Protein AF-A0A1J3CIY6-F1 (afdb_monomer_lite)

Foldseek 3Di:
DDDDDDVVVPDPPDDDDDDDDDDDPPADDDDDDQDDWDFDDDPDTDTDDDPPVPTDDDPPPCRVVVVVVVVVVVVVVVVVVVVVVVVVVVVVVVVVVVVVVVVVVVVVD

Structure (mmCIF, N/CA/C/O backbone):
data_AF-A0A1J3CIY6-F1
#
_entry.id   AF-A0A1J3CIY6-F1
#
loop_
_atom_site.group_PDB
_atom_site.id
_atom_site.type_symbol
_atom_site.label_atom_id
_atom_site.label_alt_id
_atom_site.label_comp_id
_atom_site.label_asym_id
_atom_site.label_entity_id
_atom_site.label_seq_id
_atom_site.pdbx_PDB_ins_code
_atom_site.Cartn_x
_atom_site.Cartn_y
_atom_site.Cartn_z
_atom_site.occupancy
_atom_site.B_iso_or_equiv
_atom_site.auth_seq_id
_atom_site.auth_comp_id
_atom_site.auth_asym_id
_atom_site.auth_atom_id
_atom_site.pdbx_PDB_model_num
ATOM 1 N N . SER A 1 1 ? 25.798 -25.578 -4.946 1.00 60.41 1 SER A N 1
ATOM 2 C CA . SER A 1 1 ? 25.684 -24.557 -6.009 1.00 60.41 1 SER A CA 1
ATOM 3 C C . SER A 1 1 ? 24.245 -24.058 -6.033 1.00 60.41 1 SER A C 1
ATOM 5 O O . SER A 1 1 ? 23.352 -24.845 -5.750 1.00 60.41 1 SER A O 1
ATOM 7 N N . ARG A 1 2 ? 23.989 -22.767 -6.284 1.00 60.03 2 ARG A N 1
ATOM 8 C CA . ARG A 1 2 ? 22.616 -22.286 -6.530 1.00 60.03 2 ARG A CA 1
ATOM 9 C C . ARG A 1 2 ? 22.235 -22.677 -7.956 1.00 60.03 2 ARG A C 1
ATOM 11 O O . ARG A 1 2 ? 22.961 -22.328 -8.879 1.00 60.03 2 ARG A O 1
ATOM 18 N N . GLN A 1 3 ? 21.144 -23.416 -8.117 1.00 73.19 3 GLN A N 1
ATOM 19 C CA . GLN A 1 3 ? 20.573 -23.702 -9.428 1.00 73.19 3 GLN A CA 1
ATOM 20 C C . GLN A 1 3 ? 19.956 -22.405 -9.959 1.00 73.19 3 GLN A C 1
ATOM 22 O O . GLN A 1 3 ? 19.050 -21.852 -9.340 1.00 73.19 3 GLN A O 1
ATOM 27 N N . ILE A 1 4 ? 20.510 -21.878 -11.048 1.00 72.94 4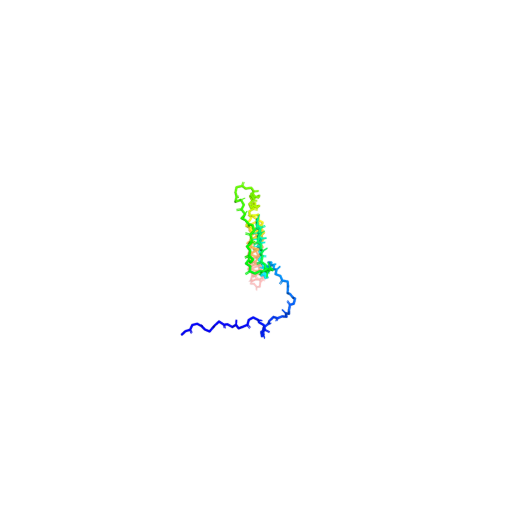 ILE A N 1
ATOM 28 C CA . ILE A 1 4 ? 19.937 -20.742 -11.768 1.00 72.94 4 ILE A CA 1
ATOM 29 C C . ILE A 1 4 ? 18.952 -21.348 -12.761 1.00 72.94 4 ILE A C 1
ATOM 31 O O . ILE A 1 4 ? 19.365 -22.067 -13.667 1.00 72.94 4 ILE A O 1
ATOM 35 N N . SER A 1 5 ? 17.658 -21.130 -12.539 1.00 79.00 5 SER A N 1
ATOM 36 C CA . SER A 1 5 ? 16.622 -21.628 -13.440 1.00 79.00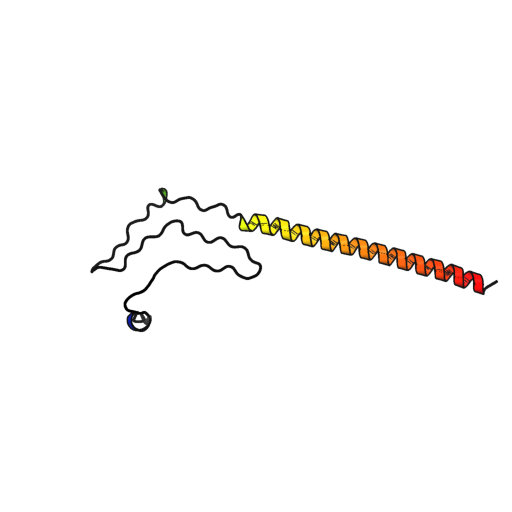 5 SER A CA 1
ATOM 37 C C . SER A 1 5 ? 16.690 -20.892 -14.772 1.00 79.00 5 SER A C 1
ATOM 39 O O . SER A 1 5 ? 16.821 -19.667 -14.800 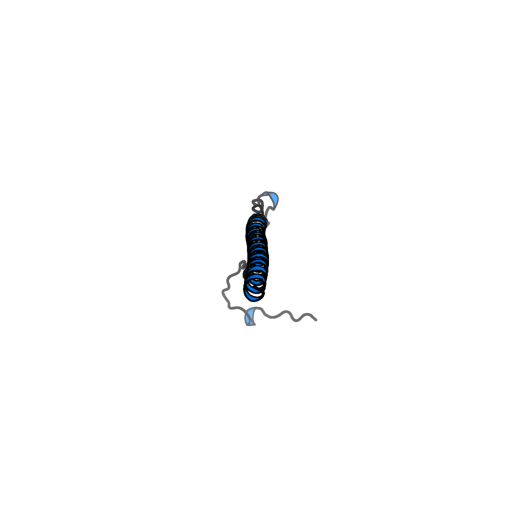1.00 79.00 5 SER A O 1
ATOM 41 N N . ASN A 1 6 ? 16.590 -21.641 -15.866 1.00 85.69 6 ASN A N 1
ATOM 42 C CA . ASN A 1 6 ? 16.505 -21.064 -17.194 1.00 85.69 6 ASN A CA 1
ATOM 43 C C . ASN A 1 6 ? 15.134 -20.390 -17.364 1.00 85.69 6 ASN A C 1
ATOM 45 O O . ASN A 1 6 ? 14.101 -21.052 -17.284 1.00 85.69 6 ASN A O 1
ATOM 49 N N . LEU A 1 7 ? 15.118 -19.070 -17.568 1.00 85.06 7 LEU A N 1
ATOM 50 C CA . LEU A 1 7 ? 13.873 -18.314 -17.715 1.00 85.06 7 LEU A CA 1
ATOM 51 C C . LEU A 1 7 ? 13.076 -18.756 -18.948 1.00 85.06 7 LEU A C 1
ATOM 53 O O . LEU A 1 7 ? 11.852 -18.740 -18.884 1.00 85.06 7 LEU A O 1
ATOM 57 N N . SER A 1 8 ? 13.736 -19.241 -20.008 1.00 86.88 8 SER A N 1
ATOM 58 C CA . SER A 1 8 ? 13.053 -19.718 -21.220 1.00 86.88 8 SER A CA 1
ATOM 59 C C . SER A 1 8 ? 12.145 -20.931 -20.985 1.00 86.88 8 SER A C 1
ATOM 61 O O . SER A 1 8 ? 11.373 -21.292 -21.860 1.00 86.88 8 SER A O 1
ATOM 63 N N . GLU A 1 9 ? 12.274 -21.608 -19.842 1.00 90.94 9 GLU A N 1
ATOM 64 C CA . GLU A 1 9 ? 11.432 -22.751 -19.463 1.00 90.94 9 GLU A CA 1
ATOM 65 C C . GLU A 1 9 ? 10.225 -22.336 -18.606 1.00 90.94 9 GLU A C 1
ATOM 67 O O . GLU A 1 9 ? 9.366 -23.163 -18.307 1.00 90.94 9 GLU A O 1
ATOM 72 N N . ILE A 1 10 ? 10.177 -21.076 -18.162 1.00 91.12 10 ILE A N 1
ATOM 73 C CA . ILE A 1 10 ? 9.215 -20.575 -17.168 1.00 91.12 10 ILE A CA 1
ATOM 74 C C . ILE A 1 10 ? 8.343 -19.463 -17.750 1.00 91.12 10 ILE A C 1
ATOM 76 O O . ILE A 1 10 ? 7.174 -19.346 -17.382 1.00 91.12 10 ILE A O 1
ATOM 80 N N . VAL A 1 11 ? 8.917 -18.620 -18.608 1.00 90.19 11 VAL A N 1
ATOM 81 C CA . VAL A 1 11 ? 8.246 -17.464 -19.200 1.00 90.19 11 VAL A CA 1
ATOM 82 C C . VAL A 1 11 ? 8.200 -17.580 -20.720 1.00 90.19 11 VAL A C 1
ATOM 84 O O . VAL A 1 11 ? 9.032 -18.256 -21.320 1.00 90.19 11 VAL A O 1
ATOM 87 N N . GLU A 1 12 ? 7.225 -16.909 -21.326 1.00 92.31 12 GLU A N 1
ATOM 88 C CA . GLU A 1 12 ? 7.083 -16.822 -22.780 1.00 92.31 12 GLU A CA 1
ATOM 89 C C . GLU A 1 12 ? 8.161 -15.909 -23.394 1.00 92.31 12 GLU A C 1
ATOM 91 O O . GLU A 1 12 ? 8.881 -15.196 -22.689 1.00 92.31 12 GLU A O 1
ATOM 96 N N . GLU A 1 13 ? 8.263 -15.917 -24.726 1.00 87.81 13 GLU A N 1
ATOM 97 C CA . GLU A 1 13 ? 9.203 -15.074 -25.482 1.00 87.81 13 GLU A CA 1
ATOM 98 C C . GLU A 1 13 ? 8.931 -13.572 -25.282 1.00 87.81 13 GLU A C 1
ATOM 100 O O . GLU A 1 13 ? 9.859 -12.779 -25.112 1.00 87.81 13 GLU A O 1
ATOM 105 N N . GLU A 1 14 ? 7.655 -13.187 -25.226 1.00 89.00 14 GLU A N 1
ATOM 106 C CA . GLU A 1 14 ? 7.215 -11.823 -24.944 1.00 89.00 14 GLU A CA 1
ATOM 107 C C . GLU A 1 14 ? 6.538 -11.757 -23.574 1.00 89.00 14 GLU A C 1
ATOM 109 O O . GLU A 1 14 ? 5.548 -12.438 -23.311 1.00 89.00 14 GLU A O 1
ATOM 114 N N . MET A 1 15 ? 7.067 -10.908 -22.689 1.00 91.44 15 MET A N 1
ATOM 115 C CA . MET A 1 15 ? 6.615 -10.808 -21.303 1.00 91.44 15 MET A CA 1
ATOM 116 C C . MET A 1 15 ? 6.441 -9.360 -20.867 1.00 91.44 15 MET A C 1
ATOM 118 O O . MET A 1 15 ? 7.149 -8.455 -21.309 1.00 91.44 15 MET A O 1
ATOM 122 N N . TYR A 1 16 ? 5.535 -9.159 -19.913 1.00 91.88 16 TYR A N 1
ATOM 123 C CA . TYR A 1 16 ? 5.315 -7.870 -19.270 1.00 91.88 16 TYR A CA 1
ATOM 124 C C . TYR A 1 16 ? 5.978 -7.844 -17.896 1.00 91.88 16 TYR A C 1
ATOM 126 O O . TYR A 1 16 ? 5.868 -8.790 -17.117 1.00 91.88 16 TYR A O 1
ATOM 134 N N . VAL A 1 17 ? 6.629 -6.728 -17.579 1.00 92.94 17 VAL A N 1
ATOM 135 C CA . VAL A 1 17 ? 7.189 -6.460 -16.253 1.00 92.94 17 VAL A CA 1
ATOM 136 C C . VAL A 1 17 ? 6.492 -5.262 -15.633 1.00 92.94 17 VAL A C 1
ATOM 138 O O . VAL A 1 17 ? 6.067 -4.337 -16.323 1.00 92.94 17 VAL A O 1
ATOM 141 N N . GLY A 1 18 ? 6.372 -5.271 -14.315 1.00 96.00 18 GLY A N 1
ATOM 142 C CA . GLY A 1 18 ? 5.739 -4.181 -13.598 1.00 96.00 18 GLY A CA 1
ATOM 143 C C . GLY A 1 18 ? 5.620 -4.476 -12.116 1.00 96.00 18 GLY A C 1
ATOM 144 O O . GLY A 1 18 ? 6.203 -5.427 -11.593 1.00 96.00 18 GLY A O 1
ATOM 145 N N . PHE A 1 19 ? 4.841 -3.641 -11.443 1.00 96.81 19 PHE A N 1
ATOM 146 C CA . PHE A 1 19 ? 4.597 -3.745 -10.015 1.00 96.81 19 PHE A CA 1
ATOM 147 C C . PHE A 1 19 ? 3.180 -4.238 -9.758 1.00 96.81 19 PHE A C 1
ATOM 149 O O . PHE A 1 19 ? 2.240 -3.862 -10.453 1.00 96.81 19 PHE A O 1
ATOM 156 N N . THR A 1 20 ? 3.032 -5.040 -8.711 1.00 96.19 20 THR A N 1
ATOM 157 C CA . THR A 1 20 ? 1.735 -5.423 -8.160 1.00 96.19 20 THR A CA 1
ATOM 158 C C . THR A 1 20 ? 1.727 -5.152 -6.664 1.00 96.19 20 THR A C 1
ATOM 160 O O . THR A 1 20 ? 2.771 -5.171 -6.006 1.00 96.19 20 THR A O 1
ATOM 163 N N . ALA A 1 21 ? 0.551 -4.868 -6.127 1.00 94.94 21 ALA A N 1
ATOM 164 C CA . ALA A 1 21 ? 0.343 -4.609 -4.717 1.00 94.94 21 ALA A CA 1
ATOM 165 C C . ALA A 1 21 ? -1.000 -5.193 -4.285 1.00 94.94 21 ALA A C 1
ATOM 167 O O . ALA A 1 21 ? -1.941 -5.262 -5.073 1.00 94.94 21 ALA A O 1
ATOM 168 N N . ALA A 1 22 ? -1.085 -5.595 -3.021 1.00 93.69 22 ALA A N 1
ATOM 169 C CA . ALA A 1 22 ? -2.292 -6.154 -2.441 1.00 93.69 22 ALA A CA 1
ATOM 170 C C . ALA A 1 22 ? -2.525 -5.569 -1.049 1.00 93.69 22 ALA A C 1
ATOM 172 O O . ALA A 1 22 ? -1.593 -5.393 -0.261 1.00 93.69 22 ALA A O 1
ATOM 173 N N . THR A 1 23 ? -3.794 -5.325 -0.742 1.00 92.38 23 THR A N 1
ATOM 174 C CA . THR A 1 23 ? -4.264 -4.945 0.588 1.00 92.38 23 THR A CA 1
ATOM 175 C C . THR A 1 23 ? -5.095 -6.098 1.137 1.00 92.38 23 THR A C 1
ATOM 177 O O . THR A 1 23 ? -5.999 -6.581 0.462 1.00 92.38 23 THR A O 1
ATOM 180 N N . GLY A 1 24 ? -4.781 -6.560 2.349 1.00 89.56 24 GLY A N 1
ATOM 181 C CA . GLY A 1 24 ? -5.555 -7.610 3.015 1.00 89.56 24 GLY A CA 1
ATOM 182 C C . GLY A 1 24 ? -6.927 -7.125 3.488 1.00 89.56 24 GLY A C 1
ATOM 183 O O . GLY A 1 24 ? -7.146 -5.928 3.689 1.00 89.56 24 GLY A O 1
ATOM 184 N N . GLU A 1 25 ? -7.837 -8.070 3.717 1.00 88.75 25 GLU A N 1
ATOM 185 C CA . GLU A 1 25 ? -9.168 -7.785 4.253 1.00 88.75 25 GLU A CA 1
ATOM 186 C C . GLU A 1 25 ? -9.086 -7.030 5.594 1.00 88.75 25 GLU A C 1
ATOM 188 O O . GLU A 1 25 ? -8.272 -7.338 6.469 1.00 88.75 25 GLU A O 1
ATOM 193 N N . GLY A 1 26 ? -9.905 -5.984 5.742 1.00 81.81 26 GLY A N 1
ATOM 194 C CA . GLY A 1 26 ? -9.931 -5.143 6.944 1.00 81.81 26 GLY A CA 1
ATOM 195 C C . GLY A 1 26 ? -8.685 -4.269 7.155 1.00 81.81 26 GLY A C 1
ATOM 196 O O . GLY A 1 26 ? -8.520 -3.684 8.233 1.00 81.81 26 GLY A O 1
ATOM 197 N N . GLN A 1 27 ? -7.795 -4.166 6.163 1.00 82.81 27 GLN A N 1
ATOM 198 C CA . GLN A 1 27 ? -6.587 -3.346 6.240 1.00 82.81 27 GLN A CA 1
ATOM 199 C C . GLN A 1 27 ? -6.628 -2.151 5.291 1.00 82.81 27 GLN A C 1
ATOM 201 O O . GLN A 1 27 ? -7.353 -2.112 4.305 1.00 82.81 27 GLN A O 1
ATOM 206 N N . THR A 1 28 ? -5.804 -1.159 5.614 1.00 81.88 28 THR A N 1
ATOM 207 C CA . THR A 1 28 ? -5.557 0.019 4.784 1.00 81.88 28 THR A CA 1
ATOM 208 C C . THR A 1 28 ? -4.067 0.075 4.493 1.00 81.88 28 THR A C 1
ATOM 210 O O . THR A 1 28 ? -3.269 0.157 5.430 1.00 81.88 28 THR A O 1
ATOM 213 N N . SER A 1 29 ? -3.680 0.057 3.224 1.00 83.88 29 SER A N 1
ATOM 214 C CA . SER A 1 29 ? -2.285 0.194 2.808 1.00 83.88 29 SER A CA 1
ATOM 215 C C . SER A 1 29 ? -2.153 1.238 1.707 1.00 83.88 29 SER A C 1
ATOM 217 O O . SER A 1 29 ? -3.118 1.573 1.023 1.00 83.88 29 SER A O 1
ATOM 219 N N . ALA A 1 30 ? -0.951 1.785 1.572 1.00 86.44 30 ALA A N 1
ATOM 220 C CA . ALA A 1 30 ? -0.587 2.685 0.495 1.00 86.44 30 ALA A CA 1
ATOM 221 C C . ALA A 1 30 ? 0.687 2.137 -0.155 1.00 86.44 30 ALA A C 1
ATOM 223 O O . ALA A 1 30 ? 1.646 1.814 0.547 1.00 86.44 30 ALA A O 1
ATOM 224 N N . HIS A 1 31 ? 0.670 1.978 -1.478 1.00 91.19 31 HIS A N 1
ATOM 225 C CA . HIS A 1 31 ? 1.761 1.377 -2.242 1.00 91.19 31 HIS A CA 1
ATOM 226 C C . HIS A 1 31 ? 2.204 2.364 -3.309 1.00 91.19 31 HIS A C 1
ATOM 228 O O . HIS A 1 31 ? 1.454 2.668 -4.234 1.00 91.19 31 HIS A O 1
ATOM 234 N N . TYR A 1 32 ? 3.413 2.890 -3.150 1.00 91.00 32 TYR A N 1
ATOM 235 C CA . TYR A 1 32 ? 3.907 3.984 -3.964 1.00 91.00 32 TYR A CA 1
ATOM 236 C C . TYR A 1 32 ? 5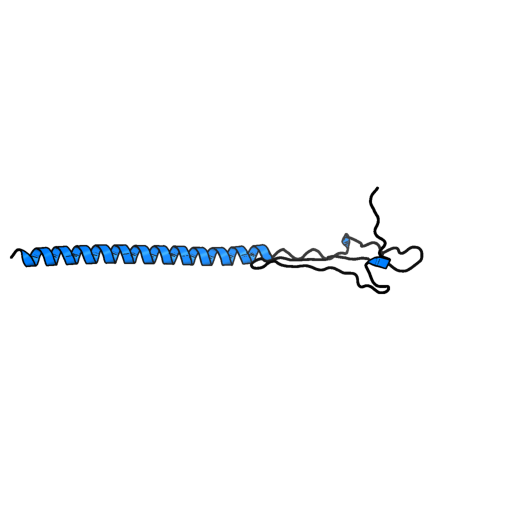.206 3.600 -4.664 1.00 91.00 32 TYR A C 1
ATOM 238 O O . TYR A 1 32 ? 6.185 3.238 -4.014 1.00 91.00 32 TYR A O 1
ATOM 246 N N . VAL A 1 33 ? 5.221 3.737 -5.987 1.00 93.81 33 VAL A N 1
ATOM 247 C CA . VAL A 1 33 ? 6.427 3.639 -6.812 1.00 93.81 33 VAL A CA 1
ATOM 248 C C . VAL A 1 33 ? 6.778 5.054 -7.255 1.00 93.81 33 VAL A C 1
ATOM 250 O O . VAL A 1 33 ? 6.061 5.646 -8.052 1.00 93.81 33 VAL A O 1
ATOM 253 N N . MET A 1 34 ? 7.847 5.618 -6.691 1.00 92.69 34 MET A N 1
ATOM 254 C CA . MET A 1 34 ? 8.252 7.009 -6.954 1.00 92.69 34 MET A CA 1
ATOM 255 C C . MET A 1 34 ? 9.111 7.158 -8.210 1.00 92.69 34 MET A C 1
ATOM 257 O O . MET A 1 34 ? 9.224 8.250 -8.750 1.00 92.69 34 MET A O 1
ATOM 261 N N . GLY A 1 35 ? 9.698 6.066 -8.689 1.00 94.00 35 GLY A N 1
ATOM 262 C CA . GLY A 1 35 ? 10.474 6.033 -9.916 1.00 94.00 35 GLY A CA 1
ATOM 263 C C . GLY A 1 35 ? 10.833 4.602 -10.292 1.00 94.00 35 GLY A C 1
ATOM 264 O O . GLY A 1 35 ? 10.992 3.747 -9.419 1.00 94.00 35 GLY A O 1
ATOM 265 N N . TRP A 1 36 ? 10.933 4.341 -11.593 1.00 94.62 36 TRP A N 1
ATOM 266 C CA . TRP A 1 36 ? 11.304 3.042 -12.144 1.00 94.62 36 TRP A CA 1
ATOM 267 C C . TRP A 1 36 ? 12.026 3.227 -13.478 1.00 94.62 36 TRP A C 1
ATOM 269 O O . TRP A 1 36 ? 11.658 4.087 -14.272 1.00 94.62 36 TRP A O 1
ATOM 279 N N . SER A 1 37 ? 13.077 2.442 -13.683 1.00 94.06 37 SER A N 1
ATOM 280 C CA . SER A 1 37 ? 13.866 2.394 -14.906 1.00 94.06 37 SER A CA 1
ATOM 281 C C . SER A 1 37 ? 14.171 0.928 -15.185 1.00 94.06 37 SER A C 1
ATOM 283 O O . SER A 1 37 ? 14.500 0.178 -14.260 1.00 94.06 37 SER A O 1
ATOM 285 N N . PHE A 1 38 ? 13.993 0.498 -16.430 1.00 94.06 38 PHE A N 1
ATOM 286 C CA . PHE A 1 38 ? 14.084 -0.904 -16.822 1.00 94.06 38 PHE A CA 1
ATOM 287 C C . PHE A 1 38 ? 14.600 -1.035 -18.255 1.00 94.06 38 PHE A C 1
ATOM 289 O O . PHE A 1 38 ? 14.187 -0.283 -19.134 1.00 94.06 38 PHE A O 1
ATOM 296 N N . ALA A 1 39 ? 15.471 -2.018 -18.482 1.00 93.44 39 ALA A N 1
ATOM 297 C CA . ALA A 1 39 ? 15.966 -2.394 -19.799 1.00 93.44 39 ALA A CA 1
ATOM 298 C C . ALA A 1 39 ? 16.079 -3.922 -19.885 1.00 93.44 39 ALA A C 1
ATOM 300 O O . ALA A 1 39 ? 16.646 -4.552 -18.994 1.00 93.44 39 ALA A O 1
ATOM 301 N N . SER A 1 40 ? 15.557 -4.509 -20.961 1.00 88.31 40 SER A N 1
ATOM 302 C CA . SER A 1 40 ? 15.611 -5.957 -21.225 1.00 88.31 40 SER A CA 1
ATOM 303 C C . SER A 1 40 ? 16.020 -6.317 -22.651 1.00 88.31 40 SER A C 1
ATOM 305 O O . SER A 1 40 ? 16.158 -7.496 -22.955 1.00 88.31 40 SER A O 1
ATOM 307 N N . CYS A 1 41 ? 16.213 -5.330 -23.529 1.00 81.44 41 CYS A N 1
ATOM 308 C CA . CYS A 1 41 ? 16.511 -5.556 -24.940 1.00 81.44 41 CYS A CA 1
ATOM 309 C C . CYS A 1 41 ? 17.897 -5.009 -25.309 1.00 81.44 41 CYS A C 1
ATOM 311 O O . CYS A 1 41 ? 18.282 -3.929 -24.857 1.00 81.44 41 CYS A O 1
ATOM 313 N N . GLY A 1 42 ? 18.624 -5.751 -26.149 1.00 79.31 42 GLY A N 1
ATOM 314 C CA . GLY A 1 42 ? 19.966 -5.418 -26.632 1.00 79.31 42 GLY A CA 1
ATOM 315 C C . GLY A 1 42 ? 21.057 -6.361 -26.113 1.00 79.31 42 GLY A C 1
ATOM 316 O O . GLY A 1 42 ? 20.829 -7.170 -25.223 1.00 79.31 42 GLY A O 1
ATOM 317 N N . GLU A 1 43 ? 22.260 -6.250 -26.681 1.00 80.94 43 GLU A N 1
ATOM 318 C CA . GLU A 1 43 ? 23.433 -7.066 -26.312 1.00 80.94 43 GLU A CA 1
ATOM 319 C C . GLU A 1 43 ? 23.982 -6.704 -24.917 1.00 80.94 43 GLU A C 1
ATOM 321 O O . GLU A 1 43 ? 24.594 -7.530 -24.250 1.00 80.94 43 GLU A O 1
ATOM 326 N N . ASN A 1 44 ? 23.708 -5.477 -24.454 1.00 85.88 44 ASN A N 1
ATOM 327 C CA . ASN A 1 44 ? 24.044 -4.968 -23.123 1.00 85.88 44 ASN A CA 1
ATOM 328 C C . ASN A 1 44 ? 22.935 -4.012 -22.641 1.00 85.88 44 ASN A C 1
ATOM 330 O O . ASN A 1 44 ? 23.103 -2.792 -22.731 1.00 85.88 44 ASN A O 1
ATOM 334 N N . PRO A 1 45 ? 21.775 -4.524 -22.194 1.00 88.69 45 PRO A N 1
ATOM 335 C CA . PRO A 1 45 ? 20.676 -3.676 -21.756 1.00 88.69 45 PRO A CA 1
ATOM 336 C C . PRO A 1 45 ? 21.092 -2.911 -20.497 1.00 88.69 45 PRO A C 1
ATOM 338 O O . PRO A 1 45 ? 21.387 -3.501 -19.457 1.00 88.69 45 PRO A O 1
ATOM 341 N N . VAL A 1 46 ? 21.108 -1.584 -20.591 1.00 92.81 46 VAL A N 1
ATOM 342 C CA . VAL A 1 46 ? 21.373 -0.689 -19.463 1.00 92.81 46 VAL A CA 1
ATOM 343 C C . VAL A 1 46 ? 20.160 0.207 -19.294 1.00 92.81 46 VAL A C 1
ATOM 345 O O . VAL A 1 46 ? 19.740 0.880 -20.229 1.00 92.81 46 VAL A O 1
ATOM 348 N N . ALA A 1 47 ? 19.577 0.181 -18.100 1.00 92.88 47 ALA A N 1
ATOM 349 C CA . ALA A 1 47 ? 18.483 1.064 -17.735 1.00 92.88 47 ALA A CA 1
ATOM 350 C C . ALA A 1 47 ? 19.032 2.452 -17.365 1.00 92.88 47 ALA A C 1
ATOM 352 O O . ALA A 1 47 ? 20.098 2.556 -16.753 1.00 92.88 47 ALA A O 1
ATOM 353 N N . ASP A 1 48 ? 18.293 3.511 -17.689 1.00 92.19 48 ASP A N 1
ATOM 354 C CA . ASP A 1 48 ? 18.686 4.880 -17.352 1.00 92.19 48 ASP A CA 1
ATOM 355 C C . ASP A 1 48 ? 18.780 5.095 -15.836 1.00 92.19 48 ASP A C 1
ATOM 357 O O . ASP A 1 48 ? 17.988 4.554 -15.055 1.00 92.19 48 ASP A O 1
ATOM 361 N N . SER A 1 49 ? 19.725 5.932 -15.401 1.00 93.25 49 SER A N 1
ATOM 362 C CA . SER A 1 49 ? 19.859 6.284 -13.988 1.00 93.25 49 SER A CA 1
ATOM 363 C C . SER A 1 49 ? 18.700 7.174 -13.533 1.00 93.25 49 SER A C 1
ATOM 365 O O . SER A 1 49 ? 18.507 8.272 -14.056 1.00 93.25 49 SER A O 1
ATOM 367 N N . LEU A 1 50 ? 17.980 6.749 -12.496 1.00 93.38 50 LEU A N 1
ATOM 368 C CA . LEU A 1 50 ? 16.990 7.583 -11.819 1.00 93.38 50 LEU A CA 1
ATOM 369 C C . LEU A 1 50 ? 17.673 8.643 -10.955 1.00 93.38 50 LEU A C 1
ATOM 371 O O . LEU A 1 50 ? 18.400 8.328 -10.010 1.00 93.38 50 LEU A O 1
ATOM 375 N N . LYS A 1 51 ? 17.387 9.914 -11.231 1.00 94.31 51 LYS A N 1
ATOM 376 C CA . LYS A 1 51 ? 17.814 11.018 -10.373 1.00 94.31 51 LYS A C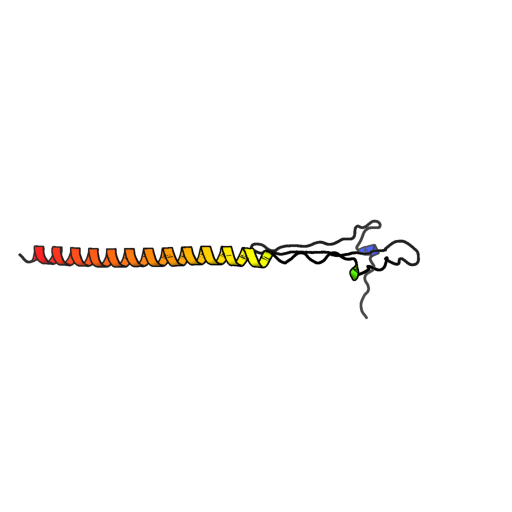A 1
ATOM 377 C C . LYS A 1 51 ? 16.887 11.116 -9.169 1.00 94.31 51 LYS A C 1
ATOM 379 O O . LYS A 1 51 ? 15.808 11.693 -9.243 1.00 94.31 51 LYS A O 1
ATOM 384 N N . ILE A 1 52 ? 17.333 10.570 -8.041 1.00 89.88 52 ILE A N 1
ATOM 385 C CA . ILE A 1 52 ? 16.551 10.497 -6.795 1.00 89.88 52 ILE A CA 1
ATOM 386 C C . ILE A 1 52 ? 16.048 11.881 -6.349 1.00 89.88 52 ILE A C 1
ATOM 388 O O . ILE A 1 52 ? 14.935 11.997 -5.852 1.00 89.88 52 ILE A O 1
ATOM 392 N N . SER A 1 53 ? 16.837 12.936 -6.571 1.00 91.88 53 SER A N 1
ATOM 393 C CA . SER A 1 53 ? 16.477 14.320 -6.235 1.00 91.88 53 SER A CA 1
ATOM 394 C C . SER A 1 53 ? 15.349 14.911 -7.087 1.00 91.88 53 SER A C 1
ATOM 396 O O . SER A 1 53 ? 14.776 15.921 -6.695 1.00 91.88 53 SER A O 1
ATOM 398 N N . GLU A 1 54 ? 15.060 14.328 -8.252 1.00 93.38 54 GLU A N 1
ATOM 399 C CA . GLU A 1 54 ? 13.983 14.764 -9.154 1.00 93.38 54 GLU A CA 1
ATOM 400 C C . GLU A 1 54 ? 12.686 13.967 -8.935 1.00 93.38 54 GLU A C 1
ATOM 402 O O . GLU A 1 54 ? 11.657 14.297 -9.525 1.00 93.38 54 GLU A O 1
ATOM 407 N N . LEU A 1 55 ? 12.707 12.927 -8.093 1.00 92.88 55 LEU A N 1
ATOM 408 C CA . LEU A 1 55 ? 11.514 12.130 -7.826 1.00 92.88 55 LEU A CA 1
ATOM 409 C C . LEU A 1 55 ? 10.527 12.894 -6.937 1.00 92.88 55 LEU A C 1
ATOM 411 O O . LEU A 1 55 ? 10.945 13.574 -5.993 1.00 92.88 55 LEU A O 1
ATOM 415 N N . PRO A 1 56 ? 9.211 12.766 -7.191 1.00 91.44 56 PRO A N 1
ATOM 416 C CA . PRO A 1 56 ? 8.216 13.337 -6.302 1.00 91.44 56 PRO A CA 1
ATOM 417 C C . PRO A 1 56 ? 8.350 12.723 -4.898 1.00 91.44 56 PRO A C 1
ATOM 419 O O . PRO A 1 56 ? 8.708 11.549 -4.759 1.00 91.44 56 PRO A O 1
ATOM 422 N N . PRO A 1 57 ? 8.060 13.489 -3.835 1.00 88.94 57 PRO A N 1
ATOM 423 C CA . PRO A 1 57 ? 8.007 12.932 -2.495 1.00 88.94 57 PRO A CA 1
ATOM 424 C C . PRO A 1 57 ? 6.842 11.947 -2.383 1.00 88.94 57 PRO A C 1
ATOM 426 O O . PRO A 1 57 ? 5.780 12.135 -2.984 1.00 88.94 57 PRO A O 1
ATOM 429 N N . ALA A 1 58 ? 7.019 10.917 -1.556 1.00 84.50 58 ALA A N 1
ATOM 430 C CA . ALA A 1 58 ? 5.934 9.998 -1.260 1.00 84.50 58 ALA A CA 1
ATOM 431 C C . ALA A 1 58 ? 4.753 10.750 -0.616 1.00 84.50 58 ALA A C 1
ATOM 433 O O . ALA A 1 58 ? 4.976 11.597 0.257 1.00 84.50 58 ALA A O 1
ATOM 434 N N . PRO A 1 59 ? 3.501 10.446 -1.007 1.00 84.12 59 PRO A N 1
ATOM 435 C CA . PRO A 1 59 ? 2.341 11.032 -0.366 1.00 84.12 59 PRO A CA 1
ATOM 436 C C . PRO A 1 59 ? 2.340 10.736 1.137 1.00 84.12 59 PRO A C 1
ATOM 438 O O . PRO A 1 59 ? 2.785 9.665 1.561 1.00 84.12 59 PRO A O 1
ATOM 441 N N . PRO A 1 60 ? 1.820 11.657 1.963 1.00 78.56 60 PRO A N 1
ATOM 442 C CA . PRO A 1 60 ? 1.675 11.403 3.385 1.00 78.56 60 PRO A CA 1
ATOM 443 C C . PRO A 1 60 ? 0.794 10.168 3.609 1.00 78.56 60 PRO A C 1
ATOM 445 O O . PRO A 1 60 ? -0.277 10.033 3.017 1.00 78.56 60 PRO A O 1
ATOM 448 N N . ASN A 1 61 ? 1.238 9.265 4.485 1.00 68.75 61 ASN A N 1
ATOM 449 C CA . ASN A 1 61 ? 0.524 8.028 4.802 1.00 68.75 61 ASN A CA 1
ATOM 450 C C . ASN A 1 61 ? -0.767 8.327 5.588 1.00 68.75 61 ASN A C 1
ATOM 452 O O . ASN A 1 61 ? -0.792 8.292 6.818 1.00 68.75 61 ASN A O 1
ATOM 456 N N . THR A 1 62 ? -1.859 8.621 4.880 1.00 64.62 62 THR A N 1
ATOM 457 C CA . THR A 1 62 ? -3.175 8.932 5.472 1.00 64.62 62 THR A CA 1
ATOM 458 C C . THR A 1 62 ? -3.929 7.696 5.972 1.00 64.62 62 THR A C 1
ATOM 460 O O . THR A 1 62 ? -4.854 7.824 6.778 1.00 64.62 62 THR A O 1
ATOM 463 N N . SER A 1 63 ? -3.512 6.493 5.563 1.00 58.50 63 SER A N 1
ATOM 464 C CA . SER A 1 63 ? -4.138 5.214 5.935 1.00 58.50 63 SER A CA 1
ATOM 465 C C . SER A 1 63 ? -4.168 4.970 7.451 1.00 58.50 63 SER A C 1
ATOM 467 O O . SER A 1 63 ? -5.140 4.427 7.974 1.00 58.50 63 SER A O 1
ATOM 469 N N . LEU A 1 64 ? -3.157 5.447 8.185 1.00 55.22 64 LEU A N 1
ATOM 470 C CA . LEU A 1 64 ? -3.092 5.336 9.647 1.00 55.22 64 LEU A CA 1
ATOM 471 C C . LEU A 1 64 ? -4.049 6.298 10.368 1.00 55.22 64 LEU A C 1
ATOM 473 O O . LEU A 1 64 ? -4.524 5.989 11.462 1.00 55.22 64 LEU A O 1
ATOM 477 N N . SER A 1 65 ? -4.353 7.449 9.761 1.00 53.00 65 SER A N 1
ATOM 478 C CA . SER A 1 65 ? -5.188 8.485 10.380 1.00 53.00 65 SER A CA 1
ATOM 479 C C . SER A 1 65 ? -6.656 8.054 10.445 1.00 53.00 65 SER A C 1
ATOM 481 O O . SER A 1 65 ? -7.281 8.093 11.505 1.00 53.00 65 SER A O 1
ATOM 483 N N . ASN A 1 66 ? -7.188 7.528 9.339 1.00 52.22 66 ASN A N 1
ATOM 484 C CA . ASN A 1 66 ? -8.606 7.170 9.236 1.00 52.22 66 ASN A CA 1
ATOM 485 C C . ASN A 1 66 ? -8.975 5.921 10.060 1.00 52.22 66 ASN A C 1
ATOM 487 O O . ASN A 1 66 ? -10.077 5.837 10.603 1.00 52.22 66 ASN A O 1
ATOM 491 N N . LYS A 1 67 ? -8.047 4.966 10.232 1.00 53.44 67 LYS A N 1
ATOM 492 C CA . LYS A 1 67 ? -8.286 3.757 11.042 1.00 53.44 67 LYS A CA 1
ATOM 493 C C . LYS A 1 67 ? -8.424 4.069 12.535 1.00 53.44 67 LYS A C 1
ATOM 495 O O . LYS A 1 67 ? -9.247 3.458 13.218 1.00 53.44 67 LYS A O 1
ATOM 500 N N . LYS A 1 68 ? -7.660 5.044 13.042 1.00 52.88 68 LYS A N 1
ATOM 501 C CA . LYS A 1 68 ? -7.717 5.453 14.455 1.00 52.88 68 LYS A CA 1
ATOM 502 C C . LYS A 1 68 ? -9.065 6.084 14.818 1.00 52.88 68 LYS A C 1
ATOM 504 O O . LYS A 1 68 ? -9.569 5.847 15.913 1.00 52.88 68 LYS A O 1
ATOM 509 N N . VAL A 1 69 ? -9.659 6.849 13.901 1.00 57.78 69 VAL A N 1
ATOM 510 C CA . VAL A 1 69 ? -10.948 7.523 14.128 1.00 57.78 69 VAL A CA 1
ATOM 511 C C . VAL A 1 69 ? -12.096 6.510 14.193 1.00 57.78 69 VAL A C 1
ATOM 513 O O . VAL A 1 69 ? -12.880 6.534 15.142 1.00 57.78 69 VAL A O 1
ATOM 516 N N . ASN A 1 70 ? -12.143 5.562 13.254 1.00 60.41 70 ASN A N 1
ATOM 517 C CA . ASN A 1 70 ? -13.254 4.611 13.151 1.00 60.41 70 ASN A CA 1
ATOM 518 C C . ASN A 1 70 ? -13.254 3.571 14.285 1.00 60.41 70 ASN A C 1
ATOM 520 O O . ASN A 1 70 ? -14.307 3.253 14.835 1.00 60.41 70 ASN A O 1
ATOM 524 N N . GLY A 1 71 ? -12.077 3.076 14.688 1.00 65.06 71 GLY A N 1
ATOM 525 C CA . GLY A 1 71 ? -11.971 2.138 15.812 1.00 65.06 71 GLY A CA 1
ATOM 526 C C . GLY A 1 71 ? -12.400 2.758 17.146 1.00 65.06 71 GLY A C 1
ATOM 527 O O . GLY A 1 71 ? -13.083 2.114 17.937 1.00 65.06 71 GLY A O 1
ATOM 528 N N . SER A 1 72 ? -12.064 4.032 17.370 1.00 71.88 72 SER A N 1
ATOM 529 C CA . SER A 1 72 ? -12.422 4.755 18.597 1.00 71.88 72 SER A CA 1
ATOM 530 C C . SER A 1 72 ? -13.937 4.940 18.748 1.00 71.88 72 SER A C 1
ATOM 532 O O . SER A 1 72 ? -14.489 4.705 19.822 1.00 71.88 72 SER A O 1
ATOM 534 N N . GLN A 1 73 ? -14.636 5.295 17.665 1.00 79.25 73 GLN A N 1
ATOM 535 C CA . GLN A 1 73 ? -16.088 5.509 17.698 1.00 79.25 73 GLN A CA 1
ATOM 536 C C . GLN A 1 73 ? -16.870 4.221 17.977 1.00 79.25 73 GLN A C 1
ATOM 538 O O . GLN A 1 73 ? -17.801 4.236 18.780 1.00 79.25 73 GLN A O 1
ATOM 543 N N . ILE A 1 74 ? -16.479 3.097 17.369 1.00 83.69 74 ILE A N 1
ATOM 544 C CA . ILE A 1 74 ? -17.147 1.805 17.591 1.00 83.69 74 ILE A CA 1
ATOM 545 C C . ILE A 1 74 ? -16.971 1.347 19.045 1.00 83.69 74 ILE A C 1
ATOM 547 O O . ILE A 1 74 ? -17.932 0.900 19.672 1.00 83.69 74 ILE A O 1
ATOM 551 N N . ILE A 1 75 ? -15.769 1.508 19.608 1.00 87.06 75 ILE A N 1
ATOM 552 C CA . ILE A 1 75 ? -15.504 1.188 21.017 1.00 87.06 75 ILE A CA 1
ATOM 553 C C . ILE A 1 75 ? -16.343 2.084 21.936 1.00 87.06 75 ILE A C 1
ATOM 555 O O . ILE A 1 75 ? -16.965 1.583 22.870 1.00 87.06 75 ILE A O 1
ATOM 559 N N . ALA A 1 76 ? -16.420 3.387 21.654 1.00 89.50 76 ALA A N 1
ATOM 560 C CA . ALA A 1 76 ? -17.228 4.314 22.444 1.00 89.50 76 ALA A CA 1
ATOM 561 C C . ALA A 1 76 ? -18.724 3.946 22.427 1.00 89.50 76 ALA A C 1
ATOM 563 O O . ALA A 1 76 ? -19.372 3.964 23.474 1.00 89.50 76 ALA A O 1
ATOM 564 N N . LEU A 1 77 ? -19.262 3.552 21.267 1.00 92.75 77 LEU A N 1
ATOM 565 C CA . LEU A 1 77 ? -20.645 3.083 21.137 1.00 92.75 77 LEU A CA 1
ATOM 566 C C . LEU A 1 77 ? -20.892 1.792 21.928 1.00 92.75 77 LEU A C 1
ATOM 568 O O . LEU A 1 77 ? -21.876 1.711 22.659 1.00 92.75 77 LEU A O 1
ATOM 572 N N . MET A 1 78 ? -19.987 0.814 21.833 1.00 93.81 78 MET A N 1
ATOM 573 C CA . MET A 1 78 ? -20.057 -0.442 22.593 1.00 93.81 78 MET A CA 1
ATOM 574 C C . MET A 1 78 ? -20.049 -0.204 24.107 1.00 93.81 78 MET A C 1
ATOM 576 O O . MET A 1 78 ? -20.876 -0.761 24.829 1.00 93.81 78 MET A O 1
ATOM 580 N N . VAL A 1 79 ? -19.148 0.656 24.592 1.00 96.00 79 VAL A N 1
ATOM 581 C CA . VAL A 1 79 ? -19.052 1.002 26.018 1.00 96.00 79 VAL A CA 1
ATOM 582 C C . VAL A 1 79 ? -20.310 1.730 26.488 1.00 96.00 79 VAL A C 1
ATOM 584 O O . VAL A 1 79 ? -20.871 1.370 27.522 1.00 96.00 79 VAL A O 1
ATOM 587 N N . SER A 1 80 ? -20.790 2.707 25.716 1.00 96.06 80 SER A N 1
ATOM 588 C CA . SER A 1 80 ? -22.019 3.443 26.029 1.00 96.06 80 SER A CA 1
ATOM 589 C C . SER A 1 80 ? -23.229 2.508 26.129 1.00 96.06 80 SER A C 1
ATOM 591 O O . SER A 1 80 ? -23.957 2.536 27.122 1.00 96.06 80 SER A O 1
ATOM 593 N N . LEU A 1 81 ? -23.399 1.612 25.151 1.00 96.81 81 LEU A N 1
ATOM 594 C CA . LEU A 1 81 ? -24.501 0.652 25.136 1.00 96.81 81 LEU A CA 1
ATOM 595 C C . LEU A 1 81 ? -24.436 -0.307 26.332 1.00 96.81 81 LEU A C 1
ATOM 597 O O . LEU A 1 81 ? -25.451 -0.537 26.986 1.00 96.81 81 LEU A O 1
ATOM 601 N N . SER A 1 82 ? -23.241 -0.801 26.667 1.00 97.31 82 SER A N 1
ATOM 602 C CA . SER A 1 82 ? -23.020 -1.670 27.828 1.00 97.31 82 SER A CA 1
ATOM 603 C C . SER A 1 82 ? -23.444 -0.994 29.138 1.00 97.31 82 SER A C 1
ATOM 605 O O . SER A 1 82 ? -24.217 -1.561 29.913 1.00 97.31 82 SER A O 1
ATOM 607 N N . ILE A 1 83 ? -23.044 0.264 29.344 1.00 97.50 83 ILE A N 1
ATOM 608 C CA . ILE A 1 83 ? -23.412 1.043 30.534 1.00 97.50 83 ILE A CA 1
ATOM 609 C C . ILE A 1 83 ? -24.934 1.207 30.633 1.00 97.50 83 ILE A C 1
ATOM 611 O O . ILE A 1 83 ? -25.514 0.931 31.684 1.00 97.50 83 ILE A O 1
ATOM 615 N N . VAL A 1 84 ? -25.597 1.603 29.542 1.00 98.06 84 VAL A N 1
ATOM 616 C CA . VAL A 1 84 ? -27.061 1.776 29.514 1.00 98.06 84 VAL A CA 1
ATOM 617 C C . VAL A 1 84 ? -27.776 0.466 29.841 1.00 98.06 84 VAL A C 1
ATOM 619 O O . VAL A 1 84 ? -28.697 0.456 30.659 1.00 98.06 84 VAL A O 1
ATOM 622 N N . THR A 1 85 ? -27.335 -0.652 29.259 1.00 97.81 85 THR A N 1
ATOM 623 C CA . THR A 1 85 ? -27.936 -1.964 29.544 1.00 97.81 85 THR A CA 1
ATOM 624 C C . THR A 1 85 ? -27.767 -2.377 31.005 1.00 97.81 85 THR A C 1
ATOM 626 O O . THR A 1 85 ? -28.727 -2.853 31.610 1.00 97.81 85 THR A O 1
ATOM 629 N N . LEU A 1 86 ? -26.600 -2.131 31.610 1.00 98.00 86 LEU A N 1
ATOM 630 C CA . LEU A 1 86 ? -26.357 -2.429 33.021 1.00 98.00 86 LEU A CA 1
ATOM 631 C C . LEU A 1 86 ? -27.276 -1.609 33.935 1.00 98.00 86 LEU A C 1
ATOM 633 O O . LEU A 1 86 ? -27.873 -2.161 34.858 1.00 98.00 86 LEU A O 1
ATOM 637 N N . PHE A 1 87 ? -27.443 -0.313 33.655 1.00 98.12 87 PHE A N 1
ATOM 638 C CA . PHE A 1 87 ? -28.355 0.543 34.418 1.00 98.12 87 PHE A CA 1
ATOM 639 C C . PHE A 1 87 ? -29.806 0.062 34.341 1.00 98.12 87 PHE A C 1
ATOM 641 O O . PHE A 1 87 ? -30.475 -0.012 35.372 1.00 98.12 87 PHE A O 1
ATOM 648 N N . LEU A 1 88 ? -30.289 -0.308 33.151 1.00 98.00 88 LEU A N 1
ATOM 649 C CA . LEU A 1 88 ? -31.647 -0.833 32.984 1.00 98.00 88 LEU A CA 1
ATOM 650 C C . LEU A 1 88 ? -31.858 -2.141 33.755 1.00 98.00 88 LEU A C 1
ATOM 652 O O . LEU A 1 88 ? -32.901 -2.310 34.383 1.00 98.00 88 LEU A O 1
ATOM 656 N N . LEU A 1 89 ? -30.868 -3.039 33.762 1.00 98.12 89 LEU A N 1
ATOM 657 C CA . LEU A 1 89 ? -30.932 -4.288 34.526 1.00 98.12 89 LEU A CA 1
ATOM 658 C C . LEU A 1 89 ? -30.983 -4.041 36.037 1.00 98.12 89 LEU A C 1
ATOM 660 O O . LEU A 1 89 ? -31.773 -4.682 36.728 1.00 98.12 89 LEU A O 1
ATOM 664 N N . VAL A 1 90 ? -30.193 -3.094 36.551 1.00 98.12 90 VAL A N 1
ATOM 665 C CA . VAL A 1 90 ? -30.218 -2.720 37.975 1.00 98.12 90 VAL A CA 1
ATOM 666 C C . VAL A 1 90 ? -31.569 -2.115 38.355 1.00 98.12 90 VAL A C 1
ATOM 668 O O . VAL A 1 90 ? -32.154 -2.512 39.361 1.00 98.12 90 VAL A O 1
ATOM 671 N N . LEU A 1 91 ? -32.100 -1.196 37.545 1.00 97.94 91 LEU A N 1
ATOM 672 C CA . LEU A 1 91 ? -33.414 -0.594 37.788 1.00 97.94 91 LEU A CA 1
ATOM 673 C C . LEU A 1 91 ? -34.531 -1.640 37.763 1.00 97.94 91 LEU A C 1
ATOM 675 O O . LEU A 1 91 ? -35.390 -1.636 38.643 1.00 97.94 91 LEU A O 1
ATOM 679 N N . LEU A 1 92 ? -34.496 -2.560 36.797 1.00 97.75 92 LEU A N 1
ATOM 680 C CA . LEU A 1 92 ? -35.449 -3.663 36.711 1.00 97.75 92 LEU A CA 1
ATOM 681 C C . LEU A 1 92 ? -35.363 -4.568 37.945 1.00 97.75 92 LEU A C 1
ATOM 683 O O . LEU A 1 92 ? -36.391 -4.924 38.515 1.00 97.75 92 LEU A O 1
ATOM 687 N N . PHE A 1 93 ? -34.152 -4.910 38.382 1.00 97.56 93 PHE A N 1
ATOM 688 C CA . PHE A 1 93 ? -33.934 -5.731 39.568 1.00 97.56 93 PHE A CA 1
ATOM 689 C C . PHE A 1 93 ? -34.503 -5.071 40.831 1.00 97.56 93 PHE A C 1
ATOM 691 O O . PHE A 1 93 ? -35.259 -5.706 41.567 1.00 97.56 93 PHE A O 1
ATOM 698 N N . LEU A 1 94 ? -34.213 -3.783 41.045 1.00 97.19 94 LEU A N 1
ATOM 699 C CA . LEU A 1 94 ? -34.758 -3.015 42.168 1.00 97.19 94 LEU A CA 1
ATOM 700 C C . LEU A 1 94 ? -36.287 -2.923 42.108 1.00 97.19 94 LEU A C 1
ATOM 702 O O . LEU A 1 94 ? -36.950 -3.098 43.129 1.00 97.19 94 LEU A O 1
ATOM 706 N N . PHE A 1 95 ? -36.854 -2.694 40.922 1.00 96.62 95 PHE A N 1
ATOM 707 C CA . PHE A 1 95 ? -38.302 -2.638 40.725 1.00 96.62 95 PHE A CA 1
ATOM 708 C C . PHE A 1 95 ? -38.981 -3.972 41.060 1.00 96.62 95 PHE A C 1
ATOM 710 O O . PHE A 1 95 ? -39.982 -3.988 41.775 1.00 96.62 95 PHE A O 1
ATOM 717 N N . VAL A 1 96 ? -38.418 -5.093 40.599 1.00 96.38 96 VAL A N 1
ATOM 718 C CA . VAL A 1 96 ? -38.922 -6.439 40.910 1.00 96.38 96 VAL A CA 1
ATOM 719 C C . VAL A 1 96 ? -38.828 -6.725 42.408 1.00 96.38 96 VAL A C 1
ATOM 721 O O . VAL A 1 96 ? -39.787 -7.228 42.988 1.00 96.38 96 VAL A O 1
ATOM 724 N N . MET A 1 97 ? -37.711 -6.379 43.055 1.00 95.06 97 MET A N 1
ATOM 725 C CA . MET A 1 97 ? -37.567 -6.531 44.507 1.00 95.06 97 MET A CA 1
ATOM 726 C C . MET A 1 97 ? -38.595 -5.704 45.284 1.00 95.06 97 MET A C 1
ATOM 728 O O . MET A 1 97 ? -39.199 -6.209 46.226 1.00 95.06 97 MET A O 1
ATOM 732 N N . TYR A 1 98 ? -38.812 -4.451 44.884 1.00 94.19 98 TYR A N 1
ATOM 733 C CA . TYR A 1 98 ? -39.792 -3.569 45.513 1.00 94.19 98 TYR A CA 1
ATOM 734 C C . TYR A 1 98 ? -41.220 -4.111 45.378 1.00 94.19 98 TYR A C 1
ATOM 736 O O . TYR A 1 98 ? -41.956 -4.164 46.359 1.00 94.19 98 TYR A O 1
ATOM 744 N N . LYS A 1 99 ? -41.589 -4.577 44.179 1.00 92.12 99 LYS A N 1
ATOM 745 C CA . LYS A 1 99 ? -42.881 -5.225 43.921 1.00 92.12 99 LYS A CA 1
ATOM 746 C C . LYS A 1 99 ? -43.097 -6.459 44.795 1.00 92.12 99 LYS A C 1
ATOM 748 O O . LYS A 1 99 ? -44.143 -6.568 45.424 1.00 92.12 99 LYS A O 1
ATOM 753 N N . ARG A 1 100 ? -42.093 -7.337 44.887 1.00 88.75 100 ARG A N 1
ATOM 754 C CA . ARG A 1 100 ? -42.163 -8.542 45.728 1.00 88.75 100 ARG A CA 1
ATOM 755 C C . ARG A 1 100 ? -42.379 -8.219 47.207 1.00 88.75 100 ARG A C 1
ATOM 757 O O . ARG A 1 100 ? -43.179 -8.881 47.847 1.00 88.75 100 ARG A O 1
ATOM 764 N N . GLN A 1 101 ? -41.717 -7.188 47.733 1.00 85.25 101 GLN A N 1
ATOM 765 C CA . GLN A 1 101 ? -41.880 -6.771 49.134 1.00 85.25 101 GLN A CA 1
ATOM 766 C C . GLN A 1 101 ? -43.296 -6.259 49.442 1.00 85.25 101 GLN A C 1
ATOM 768 O O . GLN A 1 101 ? -43.798 -6.485 50.537 1.00 85.25 101 GLN A O 1
ATOM 773 N N . ILE A 1 102 ? -43.941 -5.567 48.496 1.00 87.69 102 ILE A N 1
ATOM 774 C CA . ILE A 1 102 ? -45.330 -5.111 48.666 1.00 87.69 102 ILE A CA 1
ATOM 775 C C . ILE A 1 102 ? -46.293 -6.298 48.629 1.00 87.69 102 ILE A C 1
ATOM 777 O O . ILE A 1 102 ? -47.152 -6.400 49.497 1.00 87.69 102 ILE A O 1
ATOM 781 N N . GLU A 1 103 ? -46.122 -7.208 47.669 1.00 80.38 103 GLU A N 1
ATOM 782 C CA . GLU A 1 103 ? -46.960 -8.409 47.555 1.00 80.38 103 GLU A CA 1
ATOM 783 C C . GLU A 1 103 ? -46.839 -9.301 48.804 1.00 80.38 103 GLU A C 1
ATOM 785 O O . GLU A 1 103 ? -47.844 -9.790 49.303 1.00 80.38 103 GLU A O 1
ATOM 790 N N . GLU A 1 104 ? -45.638 -9.465 49.372 1.00 75.06 104 GLU A N 1
ATOM 791 C CA . GLU A 1 104 ? -45.442 -10.192 50.638 1.00 75.06 104 GLU A CA 1
ATOM 792 C C . GLU A 1 104 ? -46.101 -9.484 51.841 1.00 75.06 104 GLU A C 1
ATOM 794 O O . GLU A 1 104 ? -46.542 -10.153 52.776 1.00 75.06 104 GLU A O 1
ATOM 799 N N . GLY A 1 105 ? -46.217 -8.152 51.812 1.00 65.62 105 GLY A N 1
ATOM 800 C CA . GLY A 1 105 ? -46.909 -7.368 52.839 1.00 65.62 105 GLY A CA 1
ATOM 801 C C . GLY A 1 105 ? -48.435 -7.494 52.794 1.00 65.62 105 GLY A C 1
ATOM 802 O O . GLY A 1 105 ? -49.063 -7.534 53.845 1.00 65.62 105 GLY A O 1
ATOM 803 N N . GLU A 1 106 ? -49.028 -7.613 51.603 1.00 63.38 106 GLU A N 1
ATOM 804 C CA . GLU A 1 106 ? -50.484 -7.759 51.426 1.00 63.38 106 GLU A CA 1
ATOM 805 C C . GLU A 1 106 ? -51.011 -9.160 51.794 1.00 63.38 106 GLU A C 1
ATOM 807 O O . GLU A 1 106 ? -52.201 -9.318 52.040 1.00 63.38 106 GLU A O 1
ATOM 812 N N . ILE A 1 107 ? -50.155 -10.189 51.839 1.00 60.62 107 ILE A N 1
ATOM 813 C CA . ILE A 1 107 ? -50.558 -11.579 52.148 1.00 60.62 107 ILE A CA 1
ATOM 814 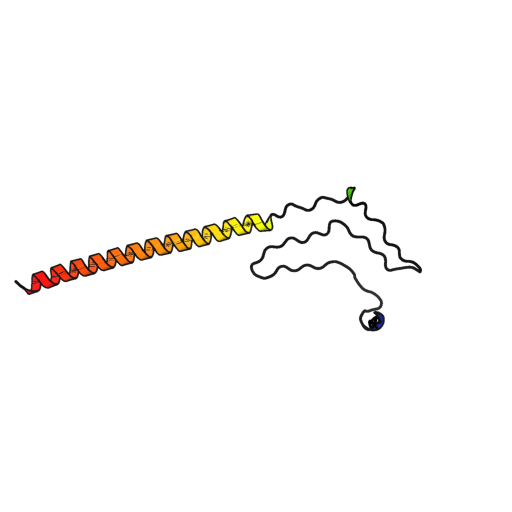C C . ILE A 1 107 ? -50.586 -11.851 53.671 1.00 60.62 107 ILE A C 1
ATOM 816 O O . ILE A 1 107 ? -51.106 -12.878 54.109 1.00 60.62 107 ILE A O 1
ATOM 820 N N . LEU A 1 108 ? -50.010 -10.959 54.486 1.00 58.94 108 LEU A N 1
ATOM 821 C CA . LEU A 1 108 ? -49.889 -11.110 55.944 1.00 58.94 108 LEU A CA 1
ATOM 822 C C . LEU A 1 108 ? -50.917 -10.293 56.757 1.00 58.94 108 LEU A C 1
ATOM 824 O O . LEU A 1 108 ? -50.910 -10.404 57.986 1.00 58.94 108 LEU A O 1
ATOM 828 N N . GLU A 1 109 ? -51.790 -9.521 56.101 1.00 50.97 109 GLU A N 1
ATOM 829 C CA . GLU A 1 109 ? -53.005 -8.913 56.687 1.00 50.97 109 GLU A CA 1
ATOM 830 C C . GLU A 1 109 ? -54.257 -9.754 56.389 1.00 50.97 109 GLU A C 1
ATOM 832 O O . GLU A 1 109 ? -55.118 -9.853 57.297 1.00 50.97 109 GLU A O 1
#

InterPro domains:
  IPR001220 Legume lectin domain [PF00139] (5-49)
  IPR013320 Concanavalin A-like lectin/glucanase domain superfamily [SSF49899] (5-91)

pLDDT: mean 85.09, std 13.17, range [50.97, 98.12]

Sequence (109 aa):
SRQISNLSEIVEEEMYVGFTAATGEGQTSAHYVMGWSFASCGENPVADSLKISELPPAPPNTSLSNKKVNGSQIIALMVSLSIVTLFLLVLLFLFVMYKRQIEEGEILE

Radius of gyration: 33.75 Å; chains: 1; bounding box: 79×39×83 Å

Secondary structure (DSSP, 8-state):
------GGGTS-SS----------TT---------------SSS--PPPP-GGGSPPPPP-THHHHHHHHHHHHHHHHHHHHHHHHHHHHHHHHHHHHHHHHHHHHT--

Organism: Noccaea caerulescens (NCBI:txid107243)